Protein AF-A5JQ00-F1 (afdb_monomer)

Structure (mmCIF, N/CA/C/O backbone):
data_AF-A5JQ00-F1
#
_entry.id   AF-A5JQ00-F1
#
loop_
_atom_site.group_PDB
_atom_site.id
_atom_site.type_symbol
_atom_site.label_atom_id
_atom_site.label_alt_id
_atom_site.label_comp_id
_atom_site.label_asym_id
_atom_site.label_entity_id
_atom_site.label_seq_id
_atom_site.pdbx_PDB_ins_code
_atom_site.Cartn_x
_atom_site.Cartn_y
_atom_site.Cartn_z
_atom_site.occupancy
_atom_site.B_iso_or_equiv
_atom_site.auth_seq_id
_atom_site.auth_comp_id
_atom_site.auth_asym_id
_atom_site.auth_atom_id
_atom_site.pdbx_PDB_model_num
ATOM 1 N N . ALA A 1 1 ? 23.311 20.399 -46.010 1.00 45.91 1 ALA A N 1
ATOM 2 C CA . ALA A 1 1 ? 23.734 20.018 -44.650 1.00 45.91 1 ALA A CA 1
ATOM 3 C C . ALA A 1 1 ? 22.548 19.349 -43.965 1.00 45.91 1 ALA A C 1
ATOM 5 O O . ALA A 1 1 ? 21.525 20.000 -43.800 1.00 45.91 1 ALA A O 1
ATOM 6 N N . LEU A 1 2 ? 22.634 18.044 -43.694 1.00 47.81 2 LEU A N 1
ATOM 7 C CA . LEU A 1 2 ? 21.603 17.300 -42.964 1.00 47.81 2 LEU A CA 1
ATOM 8 C C . LEU A 1 2 ? 21.727 17.662 -41.477 1.00 47.81 2 LEU A C 1
ATOM 10 O O . LEU A 1 2 ? 22.739 17.349 -40.854 1.00 47.81 2 LEU A O 1
ATOM 14 N N . LEU A 1 3 ? 20.727 18.343 -40.922 1.00 51.22 3 LEU A N 1
ATOM 15 C CA . LEU A 1 3 ? 20.613 18.565 -39.482 1.00 51.22 3 LEU A CA 1
ATOM 16 C C . LEU A 1 3 ? 20.163 17.257 -38.819 1.00 51.22 3 LEU A C 1
ATOM 18 O O . LEU A 1 3 ? 18.972 16.976 -38.720 1.00 51.22 3 LEU A O 1
ATOM 22 N N . PHE A 1 4 ? 21.123 16.452 -38.366 1.00 55.34 4 PHE A N 1
ATOM 23 C CA . PHE A 1 4 ? 20.870 15.417 -37.367 1.00 55.34 4 PHE A CA 1
ATOM 24 C C . PHE A 1 4 ? 20.742 16.101 -36.007 1.00 55.34 4 PHE A C 1
ATOM 26 O O . PHE A 1 4 ? 21.728 16.296 -35.302 1.00 55.34 4 PHE A O 1
ATOM 33 N N . ILE A 1 5 ? 19.524 16.502 -35.644 1.00 62.16 5 ILE A N 1
ATOM 34 C CA . ILE A 1 5 ? 19.221 16.824 -34.252 1.00 62.16 5 ILE A CA 1
ATOM 35 C C . ILE A 1 5 ? 19.118 15.476 -33.544 1.00 62.16 5 ILE A C 1
ATOM 37 O O . ILE A 1 5 ? 18.068 14.838 -33.546 1.00 62.16 5 ILE A O 1
ATOM 41 N N . THR A 1 6 ? 20.233 14.987 -33.004 1.00 60.41 6 THR A N 1
ATOM 42 C CA . THR A 1 6 ? 20.198 13.871 -32.063 1.00 60.41 6 THR A CA 1
ATOM 43 C C . THR A 1 6 ? 19.446 14.365 -30.837 1.00 60.41 6 THR A C 1
ATOM 45 O O . THR A 1 6 ? 19.990 15.113 -30.023 1.00 60.41 6 THR A O 1
ATOM 48 N N . VAL A 1 7 ? 18.171 13.998 -30.730 1.00 62.31 7 VAL A N 1
ATOM 49 C CA . VAL A 1 7 ? 17.445 14.085 -29.467 1.00 62.31 7 VAL A CA 1
ATOM 50 C C . VAL A 1 7 ? 18.142 13.097 -28.541 1.00 62.31 7 VAL A C 1
ATOM 52 O O . VAL A 1 7 ? 17.902 11.896 -28.606 1.00 62.31 7 VAL A O 1
ATOM 55 N N . TYR A 1 8 ? 19.080 13.594 -27.739 1.00 60.12 8 TYR A N 1
ATOM 56 C CA . TYR A 1 8 ? 19.588 12.861 -26.594 1.00 60.12 8 TYR A CA 1
ATOM 57 C C . TYR A 1 8 ? 18.411 12.724 -25.631 1.00 60.12 8 TYR A C 1
ATOM 59 O O . TYR A 1 8 ? 18.113 13.647 -24.873 1.00 60.12 8 TYR A O 1
ATOM 67 N N . THR A 1 9 ? 17.691 11.604 -25.687 1.00 62.97 9 THR A N 1
ATOM 68 C CA . THR A 1 9 ? 16.886 11.205 -24.539 1.00 62.97 9 THR A CA 1
ATOM 69 C C . THR A 1 9 ? 17.893 10.964 -23.425 1.00 62.97 9 THR A C 1
ATOM 71 O O . THR A 1 9 ? 18.744 10.085 -23.526 1.00 62.97 9 THR A O 1
ATOM 74 N N . ALA A 1 10 ? 17.898 11.823 -22.408 1.00 65.62 10 ALA A N 1
ATOM 75 C CA . ALA A 1 10 ? 18.628 11.516 -21.193 1.00 65.62 10 ALA A CA 1
ATOM 76 C C . ALA A 1 10 ? 17.960 10.267 -20.609 1.00 65.62 10 ALA A C 1
ATOM 78 O O . ALA A 1 10 ? 16.861 10.357 -20.062 1.00 65.62 10 ALA A O 1
ATOM 79 N N . ASP A 1 11 ? 18.572 9.101 -20.810 1.00 71.44 11 ASP A N 1
ATOM 80 C CA . ASP A 1 11 ? 18.095 7.854 -20.228 1.00 71.44 11 ASP A CA 1
ATOM 81 C C . ASP A 1 11 ? 18.198 7.987 -18.704 1.00 71.44 11 ASP A C 1
ATOM 83 O O . ASP A 1 11 ? 19.280 7.958 -18.118 1.00 71.44 11 ASP A O 1
ATOM 87 N N . GLY A 1 12 ? 17.054 8.233 -18.070 1.00 78.25 12 GLY A N 1
ATOM 88 C CA . GLY A 1 12 ? 16.917 8.386 -16.631 1.00 78.25 12 GLY A CA 1
ATOM 89 C C . GLY A 1 12 ? 16.184 7.192 -16.040 1.00 78.25 12 GLY A C 1
ATOM 90 O O . GLY A 1 12 ? 15.171 6.739 -16.573 1.00 78.25 12 GLY A O 1
ATOM 91 N N . PHE A 1 13 ? 16.678 6.699 -14.910 1.00 84.62 13 PHE A N 1
ATOM 92 C CA . PHE A 1 13 ? 15.942 5.752 -14.087 1.00 84.62 13 PHE A CA 1
ATOM 93 C C . PHE A 1 13 ? 15.138 6.528 -13.044 1.00 84.62 13 PHE A C 1
ATOM 95 O O . PHE A 1 13 ? 15.697 7.276 -12.245 1.00 84.62 13 PHE A O 1
ATOM 102 N N . LEU A 1 14 ? 13.820 6.363 -13.064 1.00 91.69 14 LEU A N 1
ATOM 103 C CA . LEU A 1 14 ? 12.882 6.993 -12.149 1.00 91.69 14 LEU A CA 1
ATOM 104 C C . LEU A 1 14 ? 12.493 5.993 -11.057 1.00 91.69 14 LEU A C 1
ATOM 106 O O . LEU A 1 14 ? 11.846 4.984 -11.337 1.00 91.69 14 LEU A O 1
ATOM 110 N N . ASN A 1 15 ? 12.849 6.289 -9.811 1.00 95.00 15 ASN A N 1
ATOM 111 C CA . ASN A 1 15 ? 12.371 5.570 -8.633 1.00 95.00 15 ASN A CA 1
ATOM 112 C C . ASN A 1 15 ? 11.494 6.506 -7.799 1.00 95.00 15 ASN A C 1
ATOM 114 O O . ASN A 1 15 ? 11.890 7.641 -7.540 1.00 95.00 15 ASN A O 1
ATOM 118 N N . TYR A 1 16 ? 10.306 6.046 -7.416 1.00 96.50 16 TYR A N 1
ATOM 119 C CA . TYR A 1 16 ? 9.374 6.840 -6.621 1.00 96.50 16 TYR A CA 1
ATOM 120 C C . TYR A 1 16 ? 8.459 5.952 -5.780 1.00 96.50 16 TYR A C 1
ATOM 122 O O . TYR A 1 16 ? 8.301 4.755 -6.036 1.00 96.50 16 TYR A O 1
ATOM 130 N N . VAL A 1 17 ? 7.872 6.568 -4.758 1.00 97.94 17 VAL A N 1
ATOM 131 C CA . VAL A 1 17 ? 6.912 5.953 -3.845 1.00 97.94 17 VAL A CA 1
ATOM 132 C C . VAL A 1 17 ? 5.645 6.786 -3.878 1.00 97.94 17 VAL A C 1
ATOM 134 O O . VAL A 1 17 ? 5.717 8.012 -3.830 1.00 97.94 17 VAL A O 1
ATOM 137 N N . GLU A 1 18 ? 4.502 6.120 -3.950 1.00 97.75 18 GLU A N 1
ATOM 138 C CA . GLU A 1 18 ? 3.197 6.764 -3.856 1.00 97.75 18 GLU A CA 1
ATOM 139 C C . GLU A 1 18 ? 2.457 6.261 -2.625 1.00 97.75 18 GLU A C 1
ATOM 141 O O . GLU A 1 18 ? 2.351 5.051 -2.411 1.00 97.75 18 GLU A O 1
ATOM 146 N N . ASP A 1 19 ? 1.929 7.204 -1.853 1.00 97.38 19 ASP A N 1
ATOM 147 C CA . ASP A 1 19 ? 1.001 6.967 -0.758 1.00 97.38 19 ASP A CA 1
ATOM 148 C C . ASP A 1 19 ? -0.400 7.376 -1.218 1.00 97.38 19 ASP A C 1
ATOM 150 O O . ASP A 1 19 ? -0.633 8.536 -1.551 1.00 97.38 19 ASP A O 1
ATOM 154 N N . HIS A 1 20 ? -1.327 6.422 -1.243 1.00 97.50 20 HIS A N 1
ATOM 155 C CA . HIS A 1 20 ? -2.726 6.642 -1.602 1.00 97.50 20 HIS A CA 1
ATOM 156 C C . HIS A 1 20 ? -3.626 6.390 -0.397 1.00 97.50 20 HIS A C 1
ATOM 158 O O . HIS A 1 20 ? -3.448 5.409 0.329 1.00 97.50 20 HIS A O 1
ATOM 164 N N . CYS A 1 21 ? -4.626 7.251 -0.241 1.00 97.44 21 CYS A N 1
ATOM 165 C CA . CYS A 1 21 ? -5.757 7.063 0.657 1.00 97.44 21 CYS A CA 1
ATOM 166 C C . CYS A 1 21 ? -7.013 6.947 -0.206 1.00 97.44 21 CYS A C 1
ATOM 168 O O . CYS A 1 21 ? -7.458 7.933 -0.787 1.00 97.44 21 CYS A O 1
ATOM 170 N N . VAL A 1 22 ? -7.562 5.743 -0.330 1.00 97.25 22 VAL A N 1
ATOM 171 C CA . 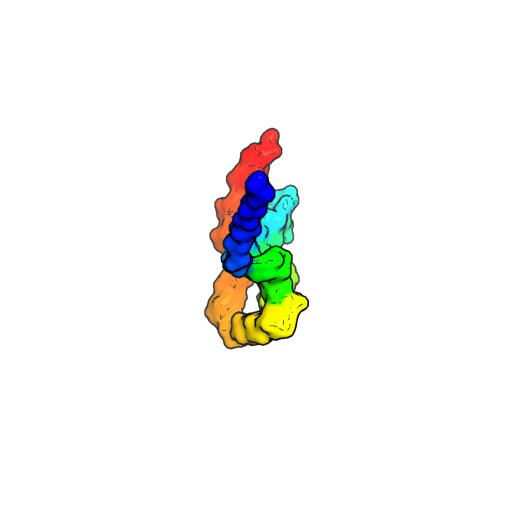VAL A 1 22 ? -8.813 5.499 -1.058 1.00 97.25 22 VAL A CA 1
ATOM 172 C C . VAL A 1 22 ? -9.945 5.506 -0.042 1.00 97.25 22 VAL A C 1
ATOM 174 O O . VAL A 1 22 ? -9.882 4.768 0.935 1.00 97.25 22 VAL A O 1
ATOM 177 N N . PHE A 1 23 ? -10.964 6.339 -0.236 1.00 95.75 23 PHE A N 1
ATOM 178 C CA . PHE A 1 23 ? -12.048 6.497 0.732 1.00 95.75 23 PHE A CA 1
ATOM 179 C C . PHE A 1 23 ? -13.380 6.789 0.040 1.00 95.75 23 PHE A C 1
ATOM 181 O O . PHE A 1 23 ? -13.416 7.371 -1.043 1.00 95.75 23 PHE A O 1
ATOM 188 N N . ASN A 1 24 ? -14.481 6.381 0.673 1.00 93.00 24 ASN A N 1
ATOM 189 C CA . ASN A 1 24 ? -15.846 6.750 0.270 1.00 93.00 24 ASN A CA 1
ATOM 190 C C . ASN A 1 24 ? -16.577 7.583 1.343 1.00 93.00 24 ASN A C 1
ATOM 192 O O . ASN A 1 24 ? -17.675 8.081 1.102 1.00 93.00 24 ASN A O 1
ATOM 196 N N . SER A 1 25 ? -15.980 7.699 2.531 1.00 93.94 25 SER A N 1
ATOM 197 C CA . SER A 1 25 ? -16.504 8.405 3.693 1.00 93.94 25 SER A CA 1
ATOM 198 C C . SER A 1 25 ? -15.343 8.765 4.629 1.00 93.94 25 SER A C 1
ATOM 200 O O . SER A 1 25 ? -14.201 8.357 4.411 1.00 93.94 25 SER A O 1
ATOM 202 N N . THR A 1 26 ? -15.625 9.522 5.689 1.00 93.75 26 THR A N 1
ATOM 203 C CA . THR A 1 26 ? -14.642 9.871 6.729 1.00 93.75 26 THR A CA 1
ATOM 204 C C . THR A 1 26 ? -14.481 8.797 7.811 1.0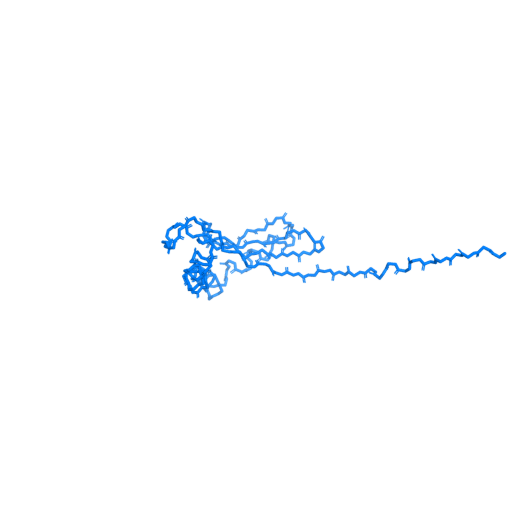0 93.75 26 THR A C 1
ATOM 206 O O . THR A 1 26 ? -13.671 8.959 8.725 1.00 93.75 26 THR A O 1
ATOM 209 N N . LYS A 1 27 ? -15.243 7.695 7.749 1.00 95.56 27 LYS A N 1
ATOM 210 C CA . LYS A 1 27 ? -15.146 6.597 8.720 1.00 95.56 27 LYS A CA 1
ATOM 211 C C . LYS A 1 27 ? -13.895 5.773 8.454 1.00 95.56 27 LYS A 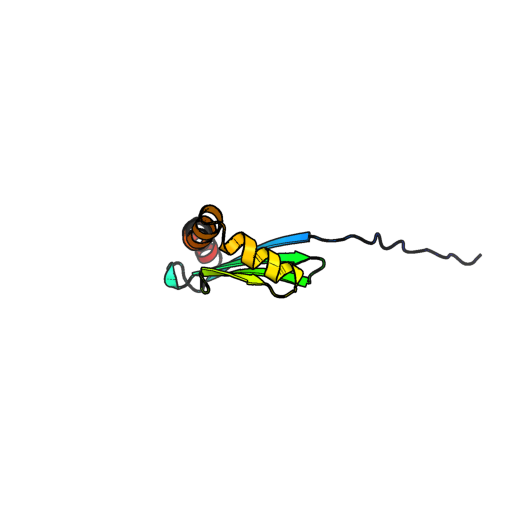C 1
ATOM 213 O O . LYS A 1 27 ? -13.615 5.411 7.319 1.00 95.56 27 LYS A O 1
ATOM 218 N N . LEU A 1 28 ? -13.192 5.395 9.520 1.00 94.06 28 LEU A N 1
ATOM 219 C CA . LEU A 1 28 ? -11.946 4.641 9.408 1.00 94.06 28 LEU A CA 1
ATOM 220 C C . LEU A 1 28 ? -12.102 3.340 8.604 1.00 94.06 28 LEU A C 1
ATOM 222 O O . LEU A 1 28 ? -11.254 3.042 7.769 1.00 94.06 28 LEU A O 1
ATOM 226 N N . ASP A 1 29 ? -13.172 2.575 8.811 1.00 94.81 29 ASP A N 1
ATOM 227 C CA . ASP A 1 29 ? -13.380 1.294 8.116 1.00 94.81 29 ASP A CA 1
ATOM 228 C C . ASP A 1 29 ? -13.529 1.444 6.594 1.00 94.81 29 ASP A C 1
ATOM 230 O O . ASP A 1 29 ? -13.173 0.526 5.859 1.00 94.81 29 ASP A O 1
ATOM 234 N N . ASP A 1 30 ? -13.946 2.620 6.125 1.00 95.69 30 ASP A N 1
ATOM 235 C CA . ASP A 1 30 ? -14.138 2.946 4.709 1.00 95.69 30 ASP A CA 1
ATOM 236 C C . ASP A 1 30 ? -12.865 3.476 4.016 1.00 95.69 30 ASP A C 1
ATOM 238 O O . ASP A 1 30 ? -12.885 3.780 2.822 1.00 95.69 30 ASP A O 1
ATOM 242 N N . ILE A 1 31 ? -11.757 3.609 4.754 1.00 97.69 31 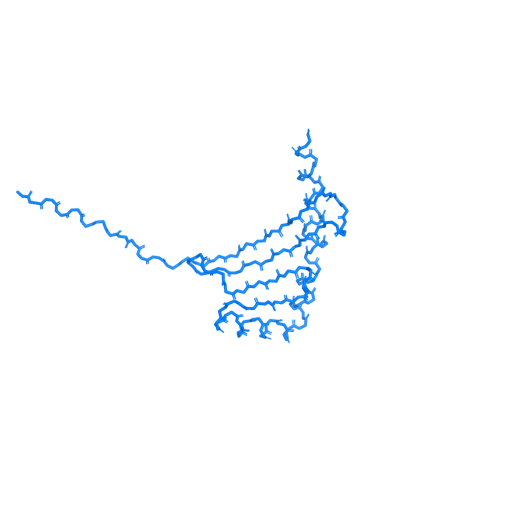ILE A N 1
ATOM 243 C CA . ILE A 1 31 ? -10.478 4.126 4.253 1.00 97.69 31 ILE A CA 1
ATOM 244 C C . ILE A 1 31 ? -9.519 2.965 3.959 1.00 97.69 31 ILE A C 1
ATOM 246 O O . ILE A 1 31 ? -9.305 2.092 4.799 1.00 97.69 31 ILE A O 1
ATOM 250 N N . GLU A 1 32 ? -8.860 2.987 2.806 1.00 98.12 32 GLU A N 1
ATOM 251 C CA . GLU A 1 32 ? -7.763 2.088 2.449 1.00 98.12 32 GLU A CA 1
ATOM 252 C C . GLU A 1 32 ? -6.480 2.892 2.226 1.00 98.12 32 GLU A C 1
ATOM 254 O O . GLU A 1 32 ? -6.428 3.796 1.393 1.00 98.12 32 GLU A O 1
ATOM 259 N N . TYR A 1 33 ? -5.431 2.543 2.966 1.00 98.56 33 TYR A N 1
ATOM 260 C CA . TYR A 1 33 ? -4.092 3.084 2.783 1.00 98.56 33 TYR A CA 1
ATOM 261 C C . TYR A 1 33 ? -3.246 2.144 1.928 1.00 98.56 33 TYR A C 1
ATOM 263 O O . TYR A 1 33 ? -3.151 0.945 2.209 1.00 98.56 33 TYR A O 1
ATOM 271 N N . ILE A 1 34 ? -2.590 2.697 0.911 1.00 98.75 34 ILE A N 1
ATOM 272 C CA . ILE A 1 34 ? -1.721 1.962 -0.005 1.00 98.75 34 ILE A CA 1
ATOM 273 C C . ILE A 1 34 ? -0.400 2.711 -0.145 1.00 98.75 34 ILE A C 1
ATOM 275 O O . ILE A 1 34 ? -0.393 3.872 -0.537 1.00 98.75 34 ILE A O 1
ATOM 279 N N . ARG A 1 35 ? 0.722 2.020 0.074 1.00 98.69 35 ARG A N 1
ATOM 280 C CA . ARG A 1 35 ? 2.056 2.506 -0.298 1.00 98.69 35 ARG A CA 1
ATOM 281 C C . ARG A 1 35 ? 2.637 1.642 -1.402 1.00 98.69 35 ARG A C 1
ATOM 283 O O . ARG A 1 35 ? 2.909 0.466 -1.167 1.00 98.69 35 ARG A O 1
ATOM 290 N N . SER A 1 36 ? 2.867 2.224 -2.573 1.00 98.6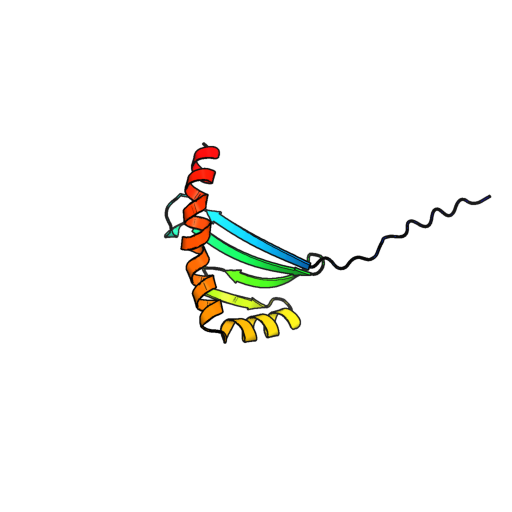2 36 SER A N 1
ATOM 291 C CA . SER A 1 36 ? 3.374 1.531 -3.764 1.00 98.62 36 SER A CA 1
ATOM 292 C C . SER A 1 36 ? 4.765 2.034 -4.136 1.00 98.62 36 SER A C 1
ATOM 294 O O . SER A 1 36 ? 4.995 3.241 -4.167 1.00 98.62 36 SER A O 1
ATOM 296 N N . TYR A 1 37 ? 5.689 1.121 -4.429 1.00 98.50 37 TYR A N 1
ATOM 297 C CA . TYR A 1 37 ? 7.060 1.436 -4.827 1.00 98.50 37 TYR A CA 1
ATOM 298 C C . TYR A 1 37 ? 7.264 1.113 -6.304 1.00 98.50 37 TYR A C 1
ATOM 300 O O . TYR A 1 37 ? 7.014 -0.016 -6.742 1.00 98.50 37 TYR A O 1
ATOM 308 N N . TYR A 1 38 ? 7.772 2.090 -7.051 1.00 98.25 38 TYR A N 1
ATOM 309 C CA . TYR A 1 38 ? 7.903 2.015 -8.499 1.00 98.25 38 TYR A CA 1
ATOM 310 C C . TYR A 1 38 ? 9.337 2.215 -8.971 1.00 98.25 38 TYR A C 1
ATOM 312 O O . TYR A 1 38 ? 10.110 3.002 -8.421 1.00 98.25 38 TYR A O 1
ATOM 320 N N . TYR A 1 39 ? 9.657 1.535 -10.066 1.00 96.00 39 TYR A N 1
ATOM 321 C CA . TYR A 1 39 ? 10.840 1.781 -10.872 1.00 96.00 39 TYR A CA 1
ATOM 322 C C . TYR A 1 39 ? 10.433 1.900 -12.340 1.00 96.00 39 TYR A C 1
ATOM 324 O O . TYR A 1 39 ? 9.894 0.955 -12.904 1.00 96.00 39 TYR A O 1
ATOM 332 N N . ASN A 1 40 ? 10.654 3.056 -12.969 1.00 92.12 40 ASN A N 1
ATOM 333 C CA . ASN A 1 40 ? 10.262 3.333 -14.357 1.00 92.12 40 ASN A CA 1
ATOM 334 C C . ASN A 1 40 ? 8.811 2.922 -14.676 1.00 92.12 40 ASN A C 1
ATOM 336 O O . ASN A 1 40 ? 8.541 2.327 -15.717 1.00 92.12 40 ASN A O 1
ATOM 340 N N . LYS A 1 41 ? 7.874 3.258 -13.776 1.00 91.19 41 LYS A N 1
ATOM 341 C CA . LYS A 1 41 ? 6.435 2.913 -13.833 1.00 91.19 41 LYS A CA 1
ATOM 342 C C . LYS A 1 41 ? 6.098 1.440 -13.573 1.00 91.19 41 LYS A C 1
ATOM 344 O O . LYS A 1 41 ? 4.922 1.096 -13.519 1.00 91.19 41 LYS A O 1
ATOM 349 N N . LEU A 1 42 ? 7.092 0.576 -13.381 1.00 96.44 42 LEU A N 1
ATOM 350 C CA . LEU A 1 42 ? 6.880 -0.794 -12.933 1.00 96.44 42 LEU A CA 1
ATOM 351 C C . LEU A 1 42 ? 6.775 -0.811 -11.411 1.00 96.44 42 LEU A C 1
ATOM 353 O O . LEU A 1 42 ? 7.744 -0.514 -10.709 1.00 96.44 42 LEU A O 1
ATOM 357 N N . GLU A 1 43 ? 5.604 -1.169 -10.904 1.00 98.25 43 GLU A N 1
ATOM 358 C CA . GLU A 1 43 ? 5.434 -1.429 -9.483 1.00 98.25 43 GLU A CA 1
ATOM 359 C C . GLU A 1 43 ? 6.194 -2.694 -9.095 1.00 98.25 43 GLU A C 1
ATOM 361 O O . GLU A 1 43 ? 6.000 -3.751 -9.696 1.00 98.25 43 GLU A O 1
ATOM 366 N N . PHE A 1 44 ? 7.053 -2.601 -8.082 1.00 98.50 44 PHE A N 1
ATOM 367 C CA . PHE A 1 44 ? 7.776 -3.769 -7.589 1.00 98.50 44 PHE A CA 1
ATOM 368 C C . PHE A 1 44 ? 7.278 -4.243 -6.224 1.00 98.50 44 PHE A C 1
ATOM 370 O O . PHE A 1 44 ? 7.181 -5.450 -6.027 1.00 98.50 44 PHE A O 1
ATOM 377 N N . THR A 1 45 ? 6.892 -3.357 -5.304 1.00 98.75 45 THR A N 1
ATOM 378 C CA . THR A 1 45 ? 6.408 -3.746 -3.967 1.00 98.75 45 THR A CA 1
ATOM 379 C C . THR A 1 45 ? 5.281 -2.823 -3.514 1.00 98.75 45 THR A C 1
ATOM 381 O O . THR A 1 45 ? 5.352 -1.620 -3.744 1.00 98.75 45 THR A O 1
ATOM 384 N N . ARG A 1 46 ? 4.278 -3.363 -2.814 1.00 98.81 46 ARG A N 1
ATOM 385 C CA . ARG A 1 46 ? 3.172 -2.599 -2.216 1.00 98.81 46 ARG A CA 1
ATOM 386 C C . ARG A 1 46 ? 2.899 -3.024 -0.790 1.00 98.81 46 ARG A C 1
ATOM 388 O O . ARG A 1 46 ? 2.864 -4.217 -0.523 1.00 98.81 46 ARG A O 1
ATOM 395 N N . PHE A 1 47 ? 2.608 -2.074 0.086 1.00 98.81 47 PHE A N 1
ATOM 396 C CA . PHE A 1 47 ? 1.828 -2.312 1.298 1.00 98.81 47 PHE A CA 1
ATOM 397 C C . PHE A 1 47 ? 0.388 -1.849 1.067 1.00 98.81 47 PHE A C 1
ATOM 399 O O . PHE A 1 47 ? 0.185 -0.779 0.494 1.00 98.81 47 PHE A O 1
ATOM 406 N N . SER A 1 48 ? -0.598 -2.612 1.533 1.00 98.62 48 SER A N 1
ATOM 407 C CA . SER A 1 48 ? -1.991 -2.163 1.604 1.00 98.62 48 SER A CA 1
ATOM 408 C C . SER A 1 48 ? -2.579 -2.485 2.977 1.00 98.62 48 SER A C 1
ATOM 410 O O . SER A 1 48 ? -2.272 -3.539 3.546 1.00 98.62 48 SER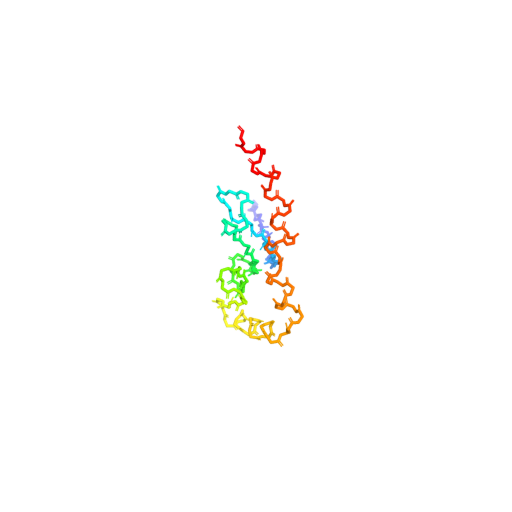 A O 1
ATOM 412 N N . SER A 1 49 ? -3.396 -1.594 3.544 1.00 98.25 49 SER A N 1
ATOM 413 C CA . SER A 1 49 ? -3.994 -1.818 4.867 1.00 98.25 49 SER A CA 1
ATOM 414 C C . SER A 1 49 ? -4.947 -3.010 4.884 1.00 98.25 49 SER A C 1
ATOM 416 O O . SER A 1 49 ? -4.980 -3.734 5.876 1.00 98.25 49 SER A O 1
ATOM 418 N N . SER A 1 50 ? -5.635 -3.278 3.773 1.00 98.00 50 SER A N 1
ATOM 419 C CA . SER A 1 50 ? -6.490 -4.457 3.586 1.00 98.00 50 SER A CA 1
ATOM 420 C C . SER A 1 50 ? -5.733 -5.786 3.685 1.00 98.00 50 SER A C 1
ATOM 422 O O . SER A 1 50 ? -6.282 -6.780 4.154 1.00 98.00 50 SER A O 1
ATOM 424 N N . VAL A 1 51 ? -4.463 -5.818 3.266 1.00 98.44 51 VAL A N 1
ATOM 425 C CA . VAL A 1 51 ? -3.603 -7.013 3.338 1.00 98.44 51 VAL A CA 1
ATOM 426 C C . VAL A 1 51 ? -2.762 -7.016 4.620 1.00 98.44 51 VAL A C 1
ATOM 428 O O . VAL A 1 51 ? -2.397 -8.077 5.130 1.00 98.44 51 VAL A O 1
ATOM 431 N N . GLY A 1 52 ? -2.434 -5.838 5.153 1.00 98.31 52 GLY A N 1
ATOM 432 C CA . GLY A 1 52 ? -1.697 -5.662 6.403 1.00 98.31 52 GLY A CA 1
ATOM 433 C C . GLY A 1 52 ? -0.223 -6.072 6.333 1.00 98.31 52 GLY A C 1
ATOM 434 O O . GLY A 1 52 ? 0.391 -6.314 7.379 1.00 98.31 52 GLY A O 1
ATOM 435 N N . LYS A 1 53 ? 0.346 -6.196 5.128 1.00 98.69 53 LYS A N 1
ATOM 436 C CA . LYS A 1 53 ? 1.759 -6.520 4.873 1.00 98.69 53 LYS A CA 1
ATOM 437 C C . LYS A 1 53 ? 2.191 -6.123 3.464 1.00 98.69 53 LYS A C 1
ATOM 439 O O . LYS A 1 53 ? 1.357 -5.823 2.614 1.00 98.69 53 LYS A O 1
ATOM 444 N N . TYR A 1 54 ? 3.498 -6.151 3.225 1.00 98.75 54 TYR A N 1
ATOM 445 C CA . TYR A 1 54 ? 4.069 -5.932 1.905 1.00 98.75 54 TYR A CA 1
ATOM 446 C C . TYR A 1 54 ? 3.863 -7.143 0.986 1.00 98.75 54 TYR A C 1
ATOM 448 O O . TYR A 1 54 ? 4.003 -8.292 1.415 1.00 98.75 54 TYR A O 1
ATOM 456 N N . VAL A 1 55 ? 3.589 -6.876 -0.288 1.00 98.88 55 VAL A N 1
ATOM 457 C CA . VAL A 1 55 ? 3.468 -7.836 -1.389 1.00 98.88 55 VAL A CA 1
ATOM 458 C C . VAL A 1 55 ? 4.401 -7.393 -2.514 1.00 98.88 55 VAL A C 1
ATOM 460 O O . VAL A 1 55 ? 4.425 -6.217 -2.874 1.00 98.88 55 VAL A O 1
ATOM 463 N N . GLY A 1 56 ? 5.192 -8.322 -3.050 1.00 98.69 56 GLY A N 1
ATOM 464 C CA . GLY A 1 56 ? 6.063 -8.083 -4.201 1.00 98.69 56 GLY A CA 1
ATOM 465 C C . GLY A 1 56 ? 5.409 -8.503 -5.518 1.00 98.69 56 GLY A C 1
ATOM 466 O O . GLY A 1 56 ? 4.772 -9.551 -5.571 1.00 98.69 56 GLY A O 1
ATOM 467 N N . TYR A 1 57 ? 5.608 -7.718 -6.578 1.00 98.31 57 TYR A N 1
ATOM 468 C CA . TYR A 1 57 ? 5.094 -7.971 -7.938 1.00 98.31 57 TYR A CA 1
ATOM 469 C C . TYR A 1 57 ? 6.192 -8.310 -8.951 1.00 98.31 57 TYR A C 1
ATOM 471 O O . TYR A 1 57 ? 5.915 -8.707 -10.079 1.00 98.31 57 TYR A O 1
ATOM 479 N N . THR A 1 58 ? 7.452 -8.177 -8.542 1.00 98.25 58 THR A N 1
ATOM 480 C CA . THR A 1 58 ? 8.633 -8.595 -9.302 1.00 98.25 58 THR A CA 1
ATOM 481 C C . THR A 1 58 ? 9.542 -9.420 -8.398 1.00 98.25 58 THR A C 1
ATOM 483 O O . THR A 1 58 ? 9.422 -9.348 -7.178 1.00 98.25 58 THR A O 1
ATOM 486 N N . GLU A 1 59 ? 10.498 -10.168 -8.952 1.00 98.12 59 GLU A N 1
ATOM 487 C CA . GLU A 1 59 ? 11.459 -10.938 -8.141 1.00 98.12 59 GLU A CA 1
ATOM 488 C C . GLU A 1 59 ? 12.235 -10.046 -7.152 1.00 98.12 59 GLU A C 1
ATOM 490 O O . GLU A 1 59 ? 12.452 -10.401 -5.993 1.00 98.12 59 GLU A O 1
ATOM 495 N N . TYR A 1 60 ? 12.630 -8.847 -7.592 1.00 97.56 60 TYR A N 1
ATOM 496 C CA . TYR A 1 60 ? 13.227 -7.837 -6.718 1.00 97.56 60 TYR A CA 1
ATOM 497 C C . TYR A 1 60 ? 12.257 -7.411 -5.608 1.00 97.56 60 TYR A C 1
ATOM 499 O O . TYR A 1 60 ? 12.614 -7.379 -4.431 1.00 97.56 60 TYR A O 1
ATOM 507 N N . GLY A 1 61 ? 11.007 -7.145 -5.973 1.00 98.62 61 GLY A N 1
ATOM 508 C CA . GLY A 1 61 ? 9.995 -6.714 -5.030 1.00 98.62 61 GLY A CA 1
ATOM 509 C C . GLY A 1 61 ? 9.545 -7.773 -4.025 1.00 98.62 61 GLY A C 1
ATOM 510 O O . GLY A 1 61 ? 9.189 -7.419 -2.902 1.00 98.62 61 GLY A O 1
ATOM 511 N N . VAL A 1 62 ? 9.590 -9.057 -4.392 1.00 98.81 62 VAL A N 1
ATOM 512 C CA . VAL A 1 62 ? 9.322 -10.185 -3.485 1.00 98.81 62 VAL A CA 1
ATOM 513 C C . VAL A 1 62 ? 10.385 -10.238 -2.393 1.00 98.81 62 VAL A C 1
ATOM 515 O O . VAL A 1 62 ? 10.030 -10.256 -1.218 1.00 98.81 62 VAL A O 1
ATOM 518 N N . ARG A 1 63 ? 11.672 -10.134 -2.753 1.00 98.56 63 ARG A N 1
ATOM 519 C CA . ARG A 1 63 ? 12.773 -10.075 -1.773 1.00 98.56 63 ARG A CA 1
ATOM 520 C C . ARG A 1 63 ? 12.636 -8.889 -0.815 1.00 98.56 63 ARG A C 1
ATOM 522 O O . ARG A 1 63 ? 12.826 -9.042 0.389 1.00 98.56 63 ARG A O 1
ATOM 529 N N . ASN A 1 64 ? 12.253 -7.719 -1.329 1.00 98.31 64 ASN A N 1
ATOM 530 C CA . ASN A 1 64 ? 11.994 -6.547 -0.488 1.00 98.31 64 ASN A CA 1
ATOM 531 C C . ASN A 1 64 ? 10.802 -6.762 0.453 1.00 98.31 64 ASN A C 1
ATOM 533 O O . ASN A 1 64 ? 10.890 -6.443 1.637 1.00 98.31 64 ASN A O 1
ATOM 537 N N . ALA A 1 65 ? 9.701 -7.325 -0.052 1.00 98.75 65 ALA A N 1
ATOM 538 C CA . ALA A 1 65 ? 8.520 -7.612 0.752 1.00 98.75 65 ALA A CA 1
ATOM 539 C C . ALA A 1 65 ? 8.831 -8.614 1.872 1.00 98.75 65 ALA A C 1
ATOM 541 O O . ALA A 1 65 ? 8.437 -8.391 3.013 1.00 98.75 65 ALA A O 1
ATOM 542 N N . GLU A 1 66 ? 9.566 -9.687 1.577 1.00 98.62 66 GLU A N 1
ATOM 543 C CA . GLU A 1 66 ? 10.027 -10.654 2.577 1.00 98.62 66 GLU A CA 1
ATOM 544 C C . GLU A 1 66 ? 10.879 -9.987 3.658 1.00 98.62 66 GLU A C 1
ATOM 546 O O . GLU A 1 66 ? 10.635 -10.195 4.846 1.00 98.62 66 GLU A O 1
ATOM 551 N N . TYR A 1 67 ? 11.839 -9.149 3.266 1.00 98.56 67 TYR A N 1
ATOM 552 C CA . TYR A 1 67 ? 12.682 -8.430 4.213 1.00 98.56 67 TYR A CA 1
ATOM 553 C C . TYR A 1 67 ? 11.863 -7.491 5.112 1.00 98.56 67 TYR A C 1
ATOM 555 O O . TYR A 1 67 ? 11.915 -7.614 6.335 1.00 98.56 67 TYR A O 1
ATOM 563 N N . TRP A 1 68 ? 11.051 -6.599 4.537 1.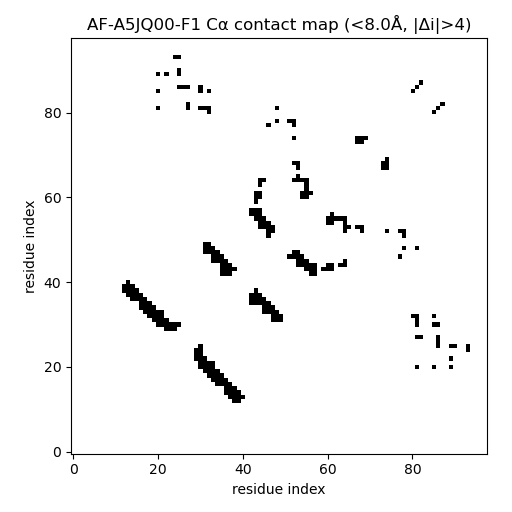00 98.62 68 TRP A N 1
ATOM 564 C CA . TRP A 1 68 ? 10.273 -5.623 5.311 1.00 98.62 68 TRP A CA 1
ATOM 565 C C . TRP A 1 68 ? 9.189 -6.263 6.176 1.00 98.62 68 TRP A C 1
ATOM 567 O O . TRP A 1 68 ? 8.947 -5.804 7.291 1.00 98.62 68 TRP A O 1
ATOM 577 N N . ASN A 1 69 ? 8.580 -7.362 5.726 1.00 98.69 69 ASN A N 1
ATOM 578 C CA . ASN A 1 69 ? 7.612 -8.101 6.537 1.00 98.69 69 ASN A CA 1
ATOM 579 C C . ASN A 1 69 ? 8.247 -8.765 7.768 1.00 98.69 69 ASN A C 1
ATOM 581 O O . ASN A 1 69 ? 7.546 -9.024 8.745 1.00 98.69 69 ASN A O 1
ATOM 585 N N . ASN A 1 70 ? 9.559 -9.008 7.744 1.00 98.38 70 ASN A N 1
ATOM 586 C CA . ASN A 1 70 ? 10.319 -9.545 8.871 1.00 98.38 70 ASN A CA 1
ATOM 587 C C . ASN A 1 70 ? 10.947 -8.455 9.760 1.00 98.38 70 ASN A C 1
ATOM 589 O O . ASN A 1 70 ? 11.673 -8.786 10.694 1.00 98.38 70 ASN A O 1
ATOM 593 N N . LEU A 1 71 ? 10.657 -7.170 9.513 1.00 98.31 71 LEU A N 1
ATOM 594 C CA . LEU A 1 71 ? 11.036 -6.050 10.379 1.00 98.31 71 LEU A CA 1
ATOM 595 C C . LEU A 1 71 ? 9.818 -5.594 11.207 1.00 98.31 71 LEU A C 1
ATOM 597 O O . LEU A 1 71 ? 9.011 -4.802 10.713 1.00 98.31 71 LEU A O 1
ATOM 601 N N . PRO A 1 72 ? 9.665 -6.029 12.477 1.00 94.50 72 PRO A N 1
ATOM 602 C CA . PRO A 1 72 ? 8.441 -5.787 13.246 1.00 94.50 72 PRO A CA 1
ATOM 603 C C . PRO A 1 72 ? 8.107 -4.304 13.422 1.00 94.50 72 PRO A C 1
ATOM 605 O O . PRO A 1 72 ? 6.941 -3.925 13.345 1.00 94.50 72 PRO A O 1
ATOM 608 N N . GLY A 1 73 ? 9.125 -3.461 13.626 1.00 97.19 73 GLY A N 1
ATOM 609 C CA . GLY A 1 73 ? 8.942 -2.016 13.770 1.00 97.19 73 GLY A CA 1
ATOM 610 C C . GLY A 1 73 ? 8.394 -1.366 12.502 1.00 97.19 73 GLY A C 1
ATOM 611 O O . GLY A 1 73 ? 7.462 -0.570 12.577 1.00 97.19 73 GLY A O 1
ATOM 612 N N . GLU A 1 74 ? 8.915 -1.755 11.338 1.00 97.12 74 GLU A N 1
ATOM 613 C CA . GLU A 1 74 ? 8.475 -1.198 10.059 1.00 97.12 74 GLU A CA 1
ATOM 614 C C . GLU A 1 74 ? 7.071 -1.681 9.694 1.00 97.12 74 GLU A C 1
ATOM 616 O O . GLU A 1 74 ? 6.198 -0.876 9.377 1.00 97.12 74 GLU A O 1
ATOM 621 N N . LEU A 1 75 ? 6.812 -2.984 9.816 1.00 98.31 75 LEU A N 1
ATOM 622 C CA . LEU A 1 75 ? 5.501 -3.541 9.501 1.00 98.31 75 LEU A CA 1
ATOM 623 C C . LEU A 1 75 ? 4.407 -3.013 10.444 1.00 98.31 75 LEU A C 1
ATOM 625 O O . LEU A 1 75 ? 3.299 -2.718 9.998 1.00 98.31 75 LEU A O 1
ATOM 629 N N . SER A 1 76 ? 4.716 -2.860 11.736 1.00 98.06 76 SER A N 1
ATOM 630 C CA . SER A 1 76 ? 3.806 -2.243 12.708 1.00 98.06 76 SER A CA 1
ATOM 631 C C . SER A 1 76 ? 3.527 -0.779 12.365 1.00 98.06 76 SER A C 1
ATOM 633 O O . SER A 1 76 ? 2.368 -0.371 12.314 1.00 98.06 76 SER A O 1
ATOM 635 N N . ARG A 1 77 ? 4.570 0.000 12.038 1.00 97.62 77 ARG A N 1
ATOM 636 C CA . ARG A 1 77 ? 4.419 1.397 11.609 1.00 97.62 77 ARG A CA 1
ATOM 637 C C . ARG A 1 77 ? 3.489 1.500 10.402 1.00 97.62 77 ARG A C 1
ATOM 639 O O . ARG A 1 77 ? 2.535 2.266 10.451 1.00 97.62 77 ARG A O 1
ATOM 646 N N . MET A 1 78 ? 3.719 0.688 9.370 1.00 98.19 78 MET A N 1
ATOM 647 C CA . MET A 1 78 ? 2.915 0.688 8.144 1.00 98.19 78 MET A CA 1
ATOM 648 C C . MET A 1 78 ? 1.447 0.323 8.369 1.00 98.19 78 MET A C 1
ATOM 650 O O . MET A 1 78 ? 0.570 0.930 7.761 1.00 98.19 78 MET A O 1
ATOM 654 N N . ARG A 1 79 ? 1.156 -0.614 9.280 1.00 98.19 79 ARG A N 1
ATOM 655 C CA . ARG A 1 79 ? -0.227 -0.955 9.660 1.00 98.19 79 ARG A CA 1
ATOM 656 C C . ARG A 1 79 ? -0.980 0.213 10.291 1.00 98.19 79 ARG A C 1
ATOM 658 O O . ARG A 1 79 ? -2.190 0.297 10.121 1.00 98.19 79 ARG A O 1
ATOM 665 N N . ASN A 1 80 ? -0.271 1.130 10.943 1.00 97.62 80 ASN A N 1
ATOM 666 C CA . ASN A 1 80 ? -0.867 2.291 11.600 1.00 97.62 80 ASN A CA 1
ATOM 667 C C . ASN A 1 80 ? -0.992 3.516 10.678 1.00 97.62 80 ASN A C 1
ATOM 669 O O . ASN A 1 80 ? -1.620 4.500 11.061 1.00 97.62 80 ASN A O 1
ATOM 673 N N . GLU A 1 81 ? -0.424 3.494 9.468 1.00 97.56 81 GLU A N 1
ATOM 674 C CA . GLU A 1 81 ? -0.459 4.640 8.544 1.00 97.56 81 GLU A CA 1
ATOM 675 C C . GLU A 1 81 ? -1.876 4.986 8.069 1.00 97.56 81 GLU A C 1
ATOM 677 O O . GLU A 1 81 ? -2.179 6.154 7.841 1.00 97.56 81 GLU A O 1
ATOM 682 N N . LYS A 1 82 ? -2.785 4.007 8.010 1.00 97.19 82 LYS A N 1
ATOM 683 C CA . LYS A 1 82 ? -4.204 4.257 7.721 1.00 97.19 82 LYS A CA 1
ATOM 684 C C . LYS A 1 82 ? -4.822 5.260 8.707 1.00 97.19 82 LYS A C 1
ATOM 686 O O . LYS A 1 82 ? -5.466 6.218 8.290 1.00 97.19 82 LYS A O 1
ATOM 691 N N . GLU A 1 83 ? -4.591 5.073 10.004 1.00 95.88 83 GLU A N 1
ATOM 692 C CA . GLU A 1 83 ? -5.076 5.984 11.049 1.00 95.88 83 GLU A CA 1
ATOM 693 C C . GLU A 1 83 ? -4.207 7.242 11.153 1.00 95.88 83 GLU A C 1
ATOM 695 O O . GLU A 1 83 ? -4.710 8.359 11.249 1.00 95.88 83 GLU A O 1
ATOM 700 N N . ARG A 1 84 ? -2.881 7.078 11.113 1.00 95.12 84 ARG A N 1
ATOM 701 C CA . ARG A 1 84 ? -1.931 8.173 11.338 1.00 95.12 84 ARG A CA 1
ATOM 702 C C . ARG A 1 84 ? -1.901 9.181 10.189 1.00 95.12 84 ARG A C 1
ATOM 704 O O . ARG A 1 84 ? -1.709 10.370 10.437 1.00 95.12 84 ARG A O 1
ATOM 711 N N . TYR A 1 85 ? -2.027 8.715 8.952 1.00 94.81 85 TYR A N 1
ATOM 712 C CA . TYR A 1 85 ? -1.924 9.540 7.754 1.00 94.81 85 TYR A CA 1
ATOM 713 C C . TYR A 1 85 ? -3.291 9.751 7.108 1.00 94.81 85 TYR A C 1
ATOM 715 O O . TYR A 1 85 ? -3.751 10.888 7.063 1.00 94.81 85 TYR A O 1
ATOM 723 N N . CYS A 1 86 ? -3.970 8.691 6.660 1.00 97.19 86 CYS A N 1
ATOM 724 C CA . CYS A 1 86 ? -5.201 8.870 5.888 1.00 97.19 86 CYS A CA 1
ATOM 725 C C . CYS A 1 86 ? -6.332 9.479 6.714 1.00 97.19 86 CYS A C 1
ATOM 727 O O . CYS A 1 86 ? -6.850 10.520 6.328 1.00 97.19 86 CYS A O 1
ATOM 729 N N . LEU A 1 87 ? -6.687 8.898 7.865 1.00 95.19 87 LEU A N 1
ATOM 730 C CA . LEU A 1 87 ? -7.805 9.399 8.680 1.00 95.19 87 LEU A CA 1
ATOM 731 C C . LEU A 1 87 ? -7.650 10.888 9.044 1.00 95.19 87 LEU A C 1
ATOM 733 O O . LEU A 1 87 ? -8.626 11.632 9.013 1.00 95.19 87 LEU A O 1
ATOM 737 N N . ASN A 1 88 ? -6.421 11.331 9.320 1.00 91.19 88 ASN A N 1
ATOM 738 C CA . ASN A 1 88 ? -6.126 12.723 9.667 1.00 91.19 88 ASN A CA 1
ATOM 739 C C . ASN A 1 88 ? -6.268 13.714 8.496 1.00 91.19 88 ASN A C 1
ATOM 741 O O . ASN A 1 88 ? -6.381 14.910 8.748 1.00 91.19 88 ASN A O 1
ATOM 745 N N . ASN A 1 89 ? -6.255 13.251 7.240 1.00 93.62 89 ASN A N 1
ATOM 746 C CA . ASN A 1 89 ? -6.364 14.112 6.053 1.00 93.62 89 ASN A CA 1
ATOM 747 C C . ASN A 1 89 ? -7.706 13.958 5.322 1.00 93.62 89 ASN A C 1
ATOM 749 O O . ASN A 1 89 ? -8.265 14.953 4.869 1.00 93.62 89 ASN A O 1
ATOM 753 N N . VAL A 1 90 ? -8.269 12.745 5.291 1.00 95.06 90 VAL A N 1
ATOM 754 C CA . VAL A 1 90 ? -9.511 12.415 4.572 1.00 95.06 90 VAL A CA 1
ATOM 755 C C . VAL A 1 90 ? -10.680 13.310 4.981 1.00 95.06 90 VAL A C 1
ATOM 757 O O . VAL A 1 90 ? -11.503 13.640 4.137 1.00 95.06 90 VAL A O 1
ATOM 760 N N . GLY A 1 91 ? -10.759 13.746 6.244 1.00 91.69 91 GLY A N 1
ATOM 761 C CA . GLY A 1 91 ? -11.791 14.693 6.680 1.00 91.69 91 GLY A CA 1
ATOM 762 C C . GLY A 1 91 ? -11.772 16.011 5.896 1.00 91.69 91 GLY A C 1
ATOM 763 O O . GLY A 1 91 ? -12.816 16.445 5.416 1.00 91.69 91 GLY A O 1
ATOM 764 N N . ASN A 1 92 ? -10.584 16.594 5.709 1.00 92.50 92 ASN A N 1
ATOM 765 C CA . ASN A 1 92 ? -10.412 17.844 4.966 1.00 92.50 92 ASN A CA 1
ATOM 766 C C . ASN A 1 92 ? -10.705 17.643 3.473 1.00 92.50 92 ASN A C 1
ATOM 768 O O . ASN A 1 92 ? -11.399 18.455 2.866 1.00 92.50 92 ASN A O 1
ATOM 772 N N . ASP A 1 93 ? -10.208 16.546 2.892 1.00 91.50 93 ASP A N 1
ATOM 773 C CA . ASP A 1 93 ? -10.401 16.238 1.470 1.00 91.50 93 ASP A CA 1
ATOM 774 C C . ASP A 1 93 ? -11.874 15.943 1.148 1.00 91.50 93 ASP A C 1
ATOM 776 O O . ASP A 1 93 ? -12.393 16.373 0.118 1.00 91.50 93 ASP A O 1
ATOM 780 N N . HIS A 1 94 ? -12.564 15.233 2.043 1.00 91.19 94 HIS A N 1
ATOM 781 C CA . HIS A 1 94 ? -13.984 14.928 1.911 1.00 91.19 94 HIS A CA 1
ATOM 782 C C . HIS A 1 94 ? -14.851 16.190 2.024 1.00 91.19 94 HIS A C 1
ATOM 784 O O . HIS A 1 94 ? -15.825 16.313 1.289 1.00 91.19 94 HIS A O 1
ATOM 790 N N . GLU A 1 95 ? -14.529 17.123 2.926 1.00 90.75 95 GLU A N 1
ATOM 791 C CA . GLU A 1 95 ? -15.242 18.405 3.030 1.00 90.75 95 GLU A CA 1
ATOM 792 C C . GLU A 1 95 ? -15.013 19.284 1.796 1.00 90.75 95 GLU A C 1
ATOM 794 O O . GLU A 1 95 ? -15.967 19.839 1.262 1.00 90.75 95 GLU A O 1
ATOM 799 N N . ALA A 1 96 ? -13.777 19.363 1.296 1.00 90.81 96 ALA A N 1
ATOM 800 C CA . ALA A 1 96 ? -13.439 20.169 0.122 1.00 90.81 96 ALA A CA 1
ATOM 801 C C . ALA A 1 96 ? -14.085 19.676 -1.189 1.00 90.81 96 ALA A C 1
ATOM 803 O O . ALA A 1 96 ? -14.140 20.428 -2.163 1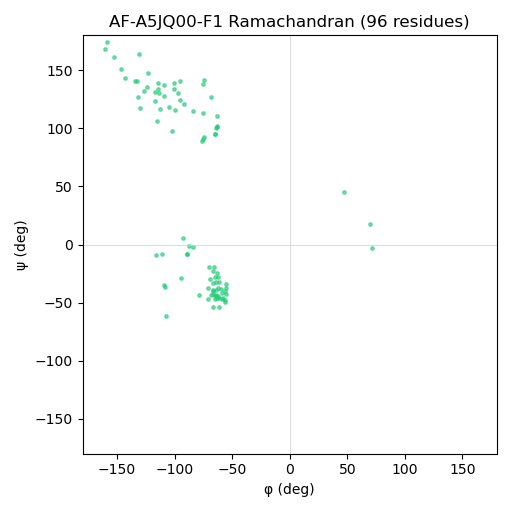.00 90.81 96 ALA A O 1
ATOM 804 N N . ALA A 1 97 ? -14.526 18.416 -1.237 1.00 86.19 97 ALA A N 1
ATOM 805 C CA . ALA A 1 97 ? -15.165 17.809 -2.403 1.00 86.19 97 ALA A CA 1
ATOM 806 C C . ALA A 1 97 ? -16.698 17.989 -2.453 1.00 86.19 97 ALA A C 1
ATOM 808 O O . ALA A 1 97 ? -17.305 17.615 -3.462 1.00 86.19 97 ALA A O 1
ATOM 809 N N . LEU A 1 98 ? -17.316 18.518 -1.388 1.00 78.69 98 LEU A N 1
ATOM 810 C CA . LEU A 1 98 ? -18.752 18.828 -1.297 1.00 78.69 98 LEU A CA 1
ATOM 811 C C . LEU A 1 98 ? -19.050 20.268 -1.736 1.00 78.69 98 LEU A C 1
ATOM 813 O O . LEU A 1 98 ? -20.138 20.465 -2.324 1.00 78.69 98 LEU A O 1
#

Organism: Scophthalmus maximus (NCBI:txid52904)

pLDDT: mean 91.79, std 12.6, range [45.91, 98.88]

Solvent-accessible surface area (backbone atoms only — not comparable to full-atom values): 5692 Å² total; per-residue (Å²): 134,87,82,79,78,75,78,76,74,77,89,73,87,50,73,53,74,48,81,45,68,49,62,87,56,76,51,69,91,50,47,39,29,35,41,41,34,31,47,74,84,43,64,24,32,32,36,34,55,90,73,59,47,50,45,41,72,36,80,70,14,36,56,50,19,57,53,44,59,70,33,66,69,59,41,51,51,59,56,44,37,41,63,69,50,34,52,72,43,44,53,60,56,57,59,75,73,109

Secondary structure (DSSP, 8-state):
--------------EEEEEEEEESSSSGGGEEEEEEEEETTEEEEEEETTTTEEEESSHHHHHHHHHHHT-HHHHHHHHHHIIIIIIHHHHHHHHHT-

Nearest PDB structures (foldseek):
  6atz-assembly2_D  TM=9.072E-01  e=3.088E-08  Homo sapiens
  6v15-assembly1_B  TM=8.915E-01  e=6.054E-08  Homo sapiens
  8jr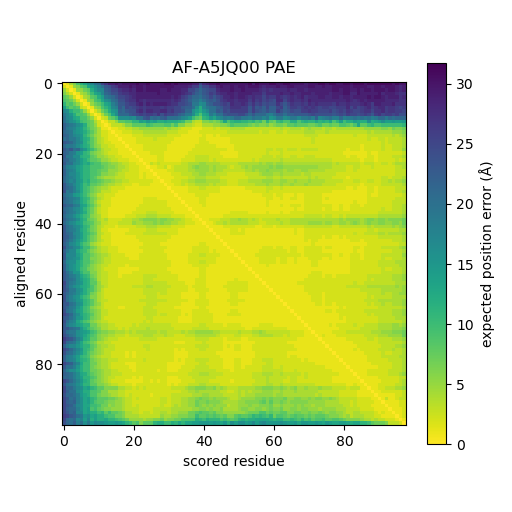4-assembly1_B  TM=9.524E-01  e=2.327E-07  Eptesicus fuscus
  6bir-assembly1_B  TM=9.053E-01  e=1.341E-07  Homo sapiens
  6v19-assembly1_B  TM=8.903E-01  e=1.516E-07  Homo sapiens

Sequence (98 aa):
ALLFITVYTADGFLNYVEDHCVFNSTKLDDIEYIRSYYYNKLEFTRFSSSVGKYVGYTEYGVRNAEYWNNLPGELSRMRNEKERYCLNNVGNDHEAAL

InterPro domains:
  IPR000353 MHC class II, beta chain, N-terminal [PF00969] (21-89)
  IPR000353 MHC class II, beta chain, N-terminal [SM00921] (19-94)
  IPR011162 MHC classes I/II-like antigen recognition protein [SSF54452] (2-96)
  IPR014745 MHC class II, alpha/beta chain, N-terminal [G3DSA:3.10.320.10] (10-98)

Radius of gyration: 18.71 Å; Cα contacts (8 Å, |Δi|>4): 148; chains: 1; bounding box: 42×31×58 Å

Foldseek 3Di:
DDPPPPPPPVPDKDKDKDWDWDADDLDLVRIKIKIFIDIPNDTAWMDILVVLFIDGPDPVSNVVRVVQRPVCVNSVVSNCCSVVPRSVCVVVVVVVVD

Mean predicted aligned error: 6.1 Å